Protein AF-A0A924ITT0-F1 (afdb_monomer_lite)

Sequence (57 aa):
PAAGSTRLPSLGSMLWLIPGHCDPTVNLHDALIGVRGGLLKGVVERNITVDGRGCLT

Structure (mmCIF, N/CA/C/O backbone):
data_AF-A0A924ITT0-F1
#
_entry.id   AF-A0A924ITT0-F1
#
loop_
_atom_site.group_PDB
_atom_site.id
_atom_site.type_symbol
_atom_site.label_atom_id
_atom_site.label_alt_id
_atom_site.label_comp_id
_atom_site.label_asym_id
_atom_site.label_entity_id
_atom_site.label_seq_id
_atom_site.pdbx_PDB_ins_code
_atom_site.Cartn_x
_atom_site.Cartn_y
_atom_site.Cartn_z
_atom_site.occupancy
_atom_site.B_iso_or_equiv
_atom_site.auth_seq_id
_atom_site.auth_comp_id
_atom_site.auth_asym_id
_atom_site.auth_atom_id
_atom_site.pdbx_PDB_model_num
ATOM 1 N N . PRO A 1 1 ? 2.676 8.102 16.091 1.00 58.00 1 PRO A N 1
ATOM 2 C CA . PRO A 1 1 ? 2.777 9.189 17.095 1.00 58.00 1 PRO A CA 1
ATOM 3 C C . PRO A 1 1 ? 3.808 10.231 16.641 1.00 58.00 1 PRO A C 1
ATOM 5 O O . PRO A 1 1 ? 4.820 9.845 16.066 1.00 58.00 1 PRO A O 1
ATOM 8 N N . ALA A 1 2 ? 3.531 11.523 16.826 1.00 58.12 2 ALA A N 1
ATOM 9 C CA . ALA A 1 2 ? 4.503 12.579 16.533 1.00 58.12 2 ALA A CA 1
ATOM 10 C C . ALA A 1 2 ? 5.625 12.586 17.588 1.00 58.12 2 ALA A C 1
ATOM 12 O O . ALA A 1 2 ? 5.429 12.103 18.707 1.00 58.12 2 ALA A O 1
ATOM 13 N N . ALA A 1 3 ? 6.796 13.124 17.234 1.00 62.62 3 ALA A N 1
ATOM 14 C CA . ALA A 1 3 ? 7.920 13.250 18.159 1.00 62.62 3 ALA A CA 1
ATOM 15 C C . ALA A 1 3 ? 7.478 13.955 19.460 1.00 62.62 3 ALA A C 1
ATOM 17 O O . ALA A 1 3 ? 6.855 15.013 19.412 1.00 62.62 3 ALA A O 1
ATOM 18 N N . GLY A 1 4 ? 7.768 13.340 20.613 1.00 70.44 4 GLY A N 1
ATOM 19 C CA . GLY A 1 4 ? 7.406 13.856 21.942 1.00 70.44 4 GLY A CA 1
ATOM 20 C C . GLY A 1 4 ? 6.124 13.286 22.565 1.00 70.44 4 GLY A C 1
ATOM 21 O O . GLY A 1 4 ? 5.836 13.589 23.721 1.00 70.44 4 GLY A O 1
ATOM 22 N N . SER A 1 5 ? 5.355 12.435 21.875 1.00 74.50 5 SER A N 1
ATOM 23 C CA . SER A 1 5 ? 4.197 11.787 22.509 1.00 74.50 5 SER A CA 1
ATOM 24 C C . SER A 1 5 ? 4.618 10.586 23.371 1.00 74.50 5 SER A C 1
ATOM 26 O O . SER A 1 5 ? 5.193 9.630 22.853 1.00 74.50 5 SER A O 1
ATOM 28 N N . THR A 1 6 ? 4.254 10.578 24.654 1.00 77.75 6 THR A N 1
ATOM 29 C CA . THR A 1 6 ? 4.470 9.446 25.582 1.00 77.75 6 THR A CA 1
ATOM 30 C C . THR A 1 6 ? 3.457 8.310 25.419 1.00 77.75 6 THR A C 1
ATOM 32 O O . THR A 1 6 ? 3.621 7.236 25.993 1.00 77.75 6 THR A O 1
ATOM 35 N N . ARG A 1 7 ? 2.399 8.518 24.626 1.00 81.50 7 ARG A N 1
ATOM 36 C CA . ARG A 1 7 ? 1.395 7.493 24.338 1.00 81.50 7 ARG A CA 1
ATOM 37 C C . ARG A 1 7 ? 1.885 6.589 23.207 1.00 81.50 7 ARG A C 1
ATOM 39 O O . ARG A 1 7 ? 1.835 6.960 22.033 1.00 81.50 7 ARG A O 1
ATOM 46 N N . LEU A 1 8 ? 2.330 5.395 23.577 1.00 86.75 8 LEU A N 1
ATOM 47 C CA . LEU A 1 8 ? 2.635 4.331 22.628 1.00 86.75 8 LEU A CA 1
ATOM 48 C C . LEU A 1 8 ? 1.336 3.676 22.122 1.00 86.75 8 LEU A C 1
ATOM 50 O O . LEU A 1 8 ? 0.357 3.605 22.871 1.00 86.75 8 LEU A O 1
ATOM 54 N N . PRO A 1 9 ? 1.300 3.202 20.866 1.00 88.75 9 PRO A N 1
ATOM 55 C CA . PRO A 1 9 ? 0.221 2.345 20.389 1.00 88.75 9 PRO A CA 1
ATOM 56 C C . PRO A 1 9 ? 0.125 1.080 21.249 1.00 88.75 9 PRO A C 1
ATOM 58 O O . PRO A 1 9 ? 1.147 0.511 21.633 1.00 88.75 9 PRO A O 1
ATOM 61 N N . SER A 1 10 ? -1.093 0.626 21.541 1.00 90.56 10 SER A N 1
ATOM 62 C CA . SER A 1 10 ? -1.285 -0.670 22.194 1.00 90.56 10 SER A CA 1
ATOM 63 C C . SER A 1 10 ? -0.920 -1.800 21.234 1.00 90.56 10 SER A C 1
ATOM 65 O O . SER A 1 10 ? -1.008 -1.643 20.012 1.00 90.56 10 SER A O 1
ATOM 67 N N . LEU A 1 11 ? -0.581 -2.968 21.779 1.00 91.69 11 LEU A N 1
ATOM 68 C CA . LEU A 1 11 ? -0.441 -4.175 20.971 1.00 91.69 11 LEU A CA 1
ATOM 69 C C . LEU A 1 11 ? -1.723 -4.416 20.154 1.00 91.69 11 LEU A C 1
ATOM 71 O O . LEU A 1 11 ? -2.831 -4.195 20.646 1.00 91.69 11 LEU A O 1
ATOM 75 N N . GLY A 1 12 ? -1.559 -4.819 1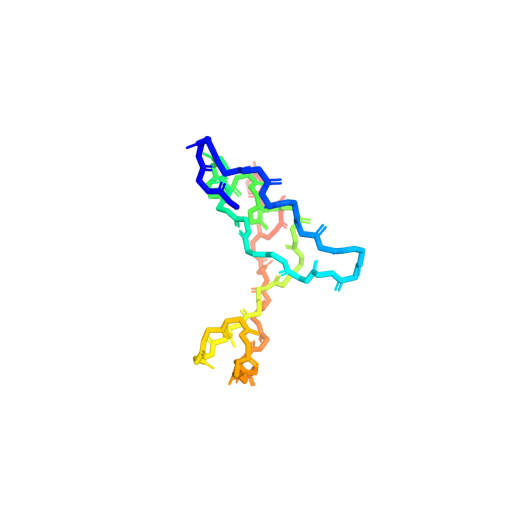8.894 1.00 92.06 12 GLY A N 1
ATOM 76 C CA . GLY A 1 12 ? -2.666 -5.003 17.951 1.00 92.06 12 GLY A CA 1
ATOM 77 C C . GLY A 1 12 ? -3.165 -3.718 17.277 1.00 92.06 12 GLY A C 1
ATOM 78 O O . GLY A 1 12 ? -4.033 -3.796 16.411 1.00 92.06 12 GLY A O 1
ATOM 79 N N . SER A 1 13 ? -2.622 -2.543 17.619 1.00 91.25 13 SER A 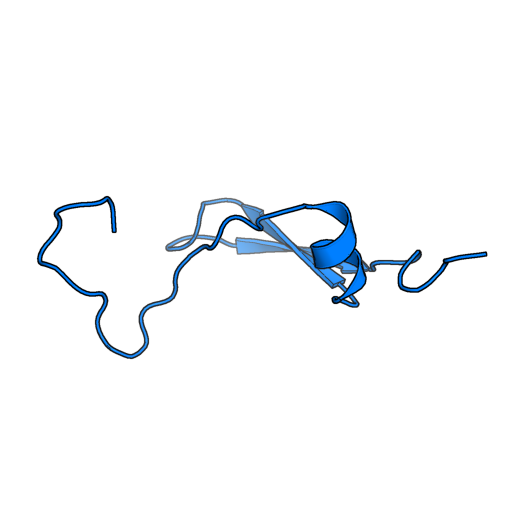N 1
ATOM 80 C CA . SER A 1 13 ? -2.943 -1.304 16.900 1.00 91.25 13 SER A CA 1
ATOM 81 C C . SER A 1 13 ? -2.415 -1.350 15.466 1.00 91.25 13 SER A C 1
ATOM 83 O O . SER A 1 13 ? -1.224 -1.559 15.242 1.00 91.25 13 SER A O 1
ATOM 85 N N . MET A 1 14 ? -3.287 -1.070 14.499 1.00 91.50 14 MET A N 1
ATOM 86 C CA . MET A 1 14 ? -2.886 -0.817 13.115 1.00 91.50 14 MET A CA 1
ATOM 87 C C . MET A 1 14 ? -2.324 0.602 12.989 1.00 91.50 14 MET A C 1
ATOM 89 O O . MET A 1 14 ? -2.858 1.542 13.581 1.00 91.50 14 MET A O 1
ATOM 93 N N . LEU A 1 15 ? -1.272 0.771 12.188 1.00 91.38 15 LEU A N 1
ATOM 94 C CA . LEU A 1 15 ? -0.660 2.065 11.885 1.00 91.38 15 LEU A CA 1
ATOM 95 C C . LEU A 1 15 ? -0.456 2.197 10.376 1.00 91.38 15 LEU A C 1
ATOM 97 O O . LEU A 1 15 ? -0.168 1.216 9.697 1.00 91.38 15 LEU A O 1
ATOM 101 N N . TRP A 1 16 ? -0.562 3.420 9.860 1.00 92.62 16 TRP A N 1
ATOM 102 C CA . TRP A 1 16 ? -0.112 3.739 8.507 1.00 92.62 16 TRP A CA 1
ATOM 103 C C . TRP A 1 16 ? 1.319 4.248 8.548 1.00 92.62 16 TRP A C 1
ATOM 105 O O . TRP A 1 16 ? 1.641 5.159 9.314 1.00 92.62 16 TRP A O 1
ATOM 115 N N . LEU A 1 17 ? 2.164 3.651 7.715 1.00 94.31 17 LEU A N 1
ATOM 116 C CA . LEU A 1 17 ? 3.551 4.048 7.537 1.00 94.31 17 LEU A CA 1
ATOM 117 C C . LEU A 1 17 ? 3.698 4.692 6.163 1.00 94.31 17 LEU A C 1
ATOM 119 O O . LEU A 1 17 ? 3.191 4.173 5.170 1.00 94.31 17 LEU A O 1
ATOM 123 N N . ILE A 1 18 ? 4.394 5.822 6.118 1.00 95.81 18 ILE A N 1
ATOM 124 C CA . ILE A 1 18 ? 4.789 6.449 4.859 1.00 95.81 18 ILE A CA 1
ATOM 125 C C . ILE A 1 18 ? 6.108 5.792 4.434 1.00 95.81 18 ILE A C 1
ATOM 127 O O . ILE A 1 18 ? 7.029 5.733 5.255 1.00 95.81 18 ILE A O 1
ATOM 131 N N . PRO A 1 19 ? 6.223 5.279 3.198 1.00 97.00 19 PRO A N 1
ATOM 132 C CA . PRO A 1 19 ? 7.471 4.694 2.729 1.00 97.00 19 PRO A CA 1
ATOM 133 C C . PRO A 1 19 ? 8.568 5.756 2.609 1.00 97.00 19 PRO A C 1
ATOM 135 O O . PRO A 1 19 ? 8.294 6.903 2.262 1.00 97.00 19 PRO A O 1
ATOM 138 N N . GLY A 1 20 ? 9.822 5.360 2.841 1.00 96.62 20 GLY A N 1
ATOM 139 C CA . GLY A 1 20 ? 10.974 6.255 2.665 1.00 96.62 20 GLY A CA 1
ATOM 140 C C . GLY A 1 20 ? 11.240 6.622 1.198 1.00 96.62 20 GLY A C 1
ATOM 141 O O . GLY A 1 20 ? 11.628 7.747 0.909 1.00 96.62 20 GLY A O 1
ATOM 142 N N . HIS A 1 21 ? 10.990 5.692 0.270 1.00 97.38 21 HIS A N 1
ATOM 143 C CA . HIS A 1 21 ? 11.017 5.923 -1.176 1.00 97.38 21 HIS A CA 1
ATOM 144 C C . HIS A 1 21 ? 9.919 5.084 -1.835 1.00 97.38 21 HIS A C 1
ATOM 146 O O . HIS A 1 21 ? 9.793 3.892 -1.547 1.00 97.38 21 HIS A O 1
ATOM 152 N N . CYS A 1 22 ? 9.118 5.691 -2.712 1.00 96.94 22 CYS A N 1
ATOM 153 C CA . CYS A 1 22 ? 7.946 5.034 -3.293 1.00 96.94 22 CYS A CA 1
ATOM 154 C C . CYS A 1 22 ? 8.321 3.851 -4.197 1.00 96.94 22 CYS A C 1
ATOM 156 O O . CYS A 1 22 ? 7.844 2.746 -3.964 1.00 96.94 22 CYS A O 1
ATOM 158 N N . ASP A 1 23 ? 9.216 4.067 -5.161 1.00 96.25 23 ASP A N 1
ATOM 159 C CA . ASP A 1 23 ? 9.575 3.079 -6.188 1.00 96.25 23 ASP A CA 1
ATOM 160 C C . ASP A 1 23 ? 10.073 1.716 -5.650 1.00 96.25 23 ASP A C 1
ATOM 162 O O . ASP A 1 23 ? 9.402 0.705 -5.883 1.00 96.25 23 ASP A O 1
ATOM 166 N N . PRO A 1 24 ? 11.146 1.640 -4.831 1.00 96.44 24 PRO A N 1
ATOM 167 C CA . PRO A 1 24 ? 11.632 0.363 -4.339 1.00 96.44 24 PRO A CA 1
ATOM 168 C C . PRO A 1 24 ? 10.645 -0.269 -3.359 1.00 96.44 24 PRO A C 1
ATOM 170 O O . PRO A 1 24 ? 10.631 -1.484 -3.244 1.00 96.44 24 PRO A O 1
ATOM 173 N N . THR A 1 25 ? 9.798 0.514 -2.677 1.00 97.75 25 THR A N 1
ATOM 174 C CA . THR A 1 25 ? 8.772 -0.058 -1.794 1.00 97.75 25 THR A CA 1
ATOM 175 C C . THR A 1 25 ? 7.687 -0.752 -2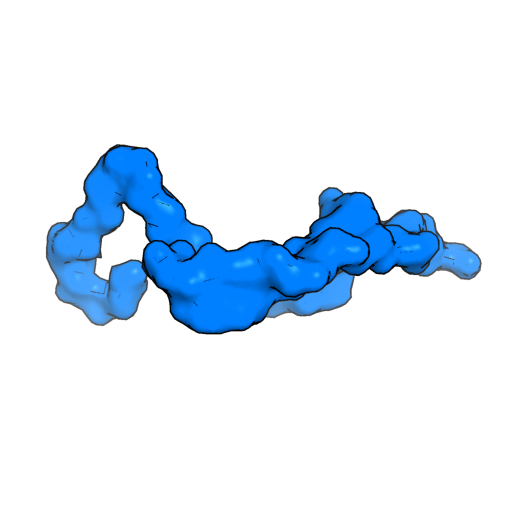.608 1.00 97.75 25 THR A C 1
ATOM 177 O O . THR A 1 25 ? 7.348 -1.892 -2.313 1.00 97.75 25 THR A O 1
ATOM 180 N N . VAL A 1 26 ? 7.155 -0.101 -3.648 1.00 97.62 26 VAL A N 1
ATOM 181 C CA . VAL A 1 26 ? 6.107 -0.698 -4.494 1.00 97.62 26 VAL A CA 1
ATOM 182 C C . VAL A 1 26 ? 6.615 -1.976 -5.167 1.00 97.62 26 VAL A C 1
ATOM 184 O O . VAL A 1 26 ? 5.892 -2.967 -5.197 1.00 97.62 26 VAL A O 1
ATOM 187 N N . ASN A 1 27 ? 7.877 -2.006 -5.605 1.00 97.31 27 ASN A N 1
ATOM 188 C CA . ASN A 1 27 ? 8.478 -3.181 -6.246 1.00 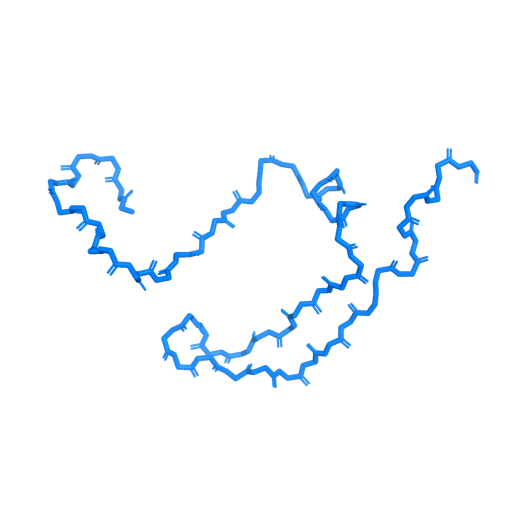97.31 27 ASN A CA 1
ATOM 189 C C . ASN A 1 27 ? 8.623 -4.420 -5.322 1.00 97.31 27 ASN A C 1
ATOM 191 O O . ASN A 1 27 ? 8.876 -5.532 -5.794 1.00 97.31 27 ASN A O 1
ATOM 195 N N . LEU A 1 28 ? 8.454 -4.262 -4.003 1.00 97.50 28 LEU A N 1
ATOM 196 C CA . LEU A 1 28 ? 8.470 -5.372 -3.040 1.00 97.50 28 LEU A CA 1
ATOM 197 C C . LEU A 1 28 ? 7.111 -6.074 -2.892 1.00 97.50 28 LEU A C 1
ATOM 199 O O . LEU A 1 28 ? 7.047 -7.118 -2.244 1.00 97.50 28 LEU A O 1
ATOM 203 N N . HIS A 1 29 ? 6.037 -5.529 -3.468 1.00 97.88 29 HIS A N 1
ATOM 204 C CA . HIS A 1 29 ? 4.672 -6.021 -3.281 1.00 97.88 29 HIS A CA 1
ATOM 205 C C . HIS A 1 29 ? 4.038 -6.461 -4.606 1.00 97.88 29 HIS A C 1
ATOM 207 O O . HIS A 1 29 ? 4.254 -5.834 -5.636 1.00 97.88 29 HIS A O 1
ATOM 213 N N . ASP A 1 30 ? 3.221 -7.519 -4.577 1.00 98.25 30 ASP A N 1
ATOM 214 C CA . ASP A 1 30 ? 2.473 -7.994 -5.756 1.00 98.25 30 ASP A CA 1
ATOM 215 C C . ASP A 1 30 ? 1.187 -7.192 -6.016 1.00 98.25 30 ASP A C 1
ATOM 217 O O . ASP A 1 30 ? 0.642 -7.218 -7.120 1.00 98.25 30 ASP A O 1
ATOM 221 N N . ALA A 1 31 ? 0.684 -6.482 -5.002 1.00 98.06 31 ALA A N 1
ATOM 222 C CA . ALA A 1 31 ? -0.563 -5.736 -5.086 1.00 98.06 31 ALA A CA 1
ATOM 223 C C . ALA A 1 31 ? -0.553 -4.455 -4.242 1.00 98.06 31 ALA A C 1
ATOM 225 O O . ALA A 1 31 ? 0.098 -4.380 -3.197 1.00 98.06 31 ALA A O 1
ATOM 226 N N . LEU A 1 32 ? -1.356 -3.475 -4.664 1.00 98.19 32 LEU A N 1
ATOM 227 C CA . LEU A 1 32 ? -1.757 -2.320 -3.866 1.00 98.19 32 LEU A CA 1
ATOM 228 C C . LEU A 1 32 ? -3.238 -2.417 -3.496 1.00 98.19 32 LEU A C 1
ATOM 230 O O . LEU A 1 32 ? -4.092 -2.740 -4.324 1.00 98.19 32 LEU A O 1
ATOM 234 N N . ILE A 1 33 ? -3.553 -2.051 -2.255 1.00 97.56 33 ILE A N 1
ATOM 235 C CA . ILE A 1 33 ? -4.928 -1.994 -1.756 1.00 97.56 33 ILE A CA 1
ATOM 236 C C . ILE A 1 33 ? -5.418 -0.546 -1.802 1.00 97.56 33 ILE A C 1
ATOM 238 O O . ILE A 1 33 ? -4.947 0.310 -1.052 1.00 97.56 33 ILE A O 1
ATOM 242 N N . GLY A 1 34 ? -6.381 -0.268 -2.682 1.00 97.31 34 GLY A N 1
ATOM 243 C CA . GLY A 1 34 ? -7.035 1.034 -2.770 1.00 97.31 34 GLY A CA 1
ATOM 244 C C . GLY A 1 34 ? -8.097 1.179 -1.683 1.00 97.31 34 GLY A C 1
ATOM 245 O O . GLY A 1 34 ? -9.101 0.469 -1.712 1.00 97.31 34 GLY A O 1
ATOM 246 N N . VAL A 1 35 ? -7.888 2.100 -0.738 1.00 97.31 35 VAL A N 1
ATOM 247 C CA . VAL A 1 35 ? -8.781 2.330 0.411 1.00 97.31 35 VAL A CA 1
ATOM 248 C C . VAL A 1 35 ? -9.425 3.716 0.335 1.00 97.31 35 VAL A C 1
ATOM 250 O O . VAL A 1 35 ? -8.736 4.706 0.083 1.00 97.31 35 VAL A O 1
ATOM 253 N N . ARG A 1 36 ? -10.725 3.814 0.642 1.00 97.38 36 ARG A N 1
ATOM 254 C CA . ARG A 1 36 ? -11.427 5.093 0.872 1.00 97.38 36 ARG A CA 1
ATOM 255 C C . ARG A 1 36 ? -11.901 5.187 2.317 1.00 97.38 36 ARG A C 1
ATOM 257 O O . ARG A 1 36 ? -12.450 4.227 2.837 1.00 97.38 36 ARG A O 1
ATOM 264 N N . GLY A 1 37 ? -11.747 6.352 2.951 1.00 95.00 37 GLY A N 1
ATOM 265 C CA . GLY A 1 37 ? -12.278 6.611 4.302 1.00 95.00 37 GLY A CA 1
ATOM 266 C C . GLY A 1 37 ? -11.269 6.485 5.453 1.00 95.00 37 GLY A C 1
ATOM 267 O O . GLY A 1 37 ? -11.663 6.543 6.617 1.00 95.00 37 GLY A O 1
ATOM 268 N N . GLY A 1 38 ? -9.971 6.364 5.152 1.00 93.31 38 GLY A N 1
ATOM 269 C CA . GLY A 1 38 ? -8.900 6.342 6.158 1.00 93.31 38 GLY A CA 1
ATOM 270 C C . GLY A 1 38 ? -8.724 4.986 6.853 1.00 93.31 38 GLY A C 1
ATOM 271 O O . GLY A 1 38 ? -9.352 4.006 6.482 1.00 93.31 38 GLY A O 1
ATOM 272 N N . LEU A 1 39 ? -7.863 4.918 7.873 1.00 90.25 39 LEU A N 1
ATOM 273 C CA . LEU A 1 39 ? -7.513 3.654 8.539 1.00 90.25 39 LEU A CA 1
ATOM 274 C C . LEU A 1 39 ? -8.658 3.042 9.372 1.00 90.25 39 LEU A C 1
ATOM 276 O O . LEU A 1 39 ? -8.838 1.832 9.363 1.00 90.25 39 LEU A O 1
ATOM 280 N N . LEU A 1 40 ? -9.424 3.858 10.108 1.00 89.75 40 LEU A N 1
ATOM 281 C CA . LEU A 1 40 ? -10.408 3.355 11.086 1.00 89.75 40 LEU A CA 1
ATOM 282 C C . LEU A 1 40 ? -11.758 2.963 10.476 1.00 89.75 40 LEU A C 1
ATOM 284 O O . LEU A 1 40 ? -12.429 2.077 10.993 1.00 89.75 40 LEU A O 1
ATOM 288 N N . LYS A 1 41 ? -12.185 3.661 9.421 1.00 93.56 41 LYS A N 1
ATOM 289 C CA . LYS A 1 41 ? -13.484 3.454 8.752 1.00 93.56 41 LYS A CA 1
ATOM 290 C C . LYS A 1 41 ? -13.310 3.148 7.264 1.00 93.56 41 LYS A C 1
ATOM 292 O O . LYS A 1 41 ? -14.235 3.339 6.480 1.00 93.56 41 LYS A O 1
ATOM 297 N N . GLY A 1 42 ? -12.100 2.751 6.882 1.00 94.69 42 GLY A N 1
ATOM 298 C CA . GLY A 1 42 ? -11.737 2.516 5.500 1.00 94.69 42 GLY A CA 1
ATOM 299 C C . GLY A 1 42 ? -12.487 1.339 4.907 1.00 94.69 42 GLY A C 1
ATOM 300 O O . GLY A 1 42 ? -12.632 0.304 5.554 1.00 94.69 42 GLY A O 1
ATOM 301 N N . VAL A 1 43 ? -12.907 1.484 3.657 1.00 97.38 43 VAL A N 1
ATOM 302 C CA . VAL A 1 43 ? -13.360 0.366 2.829 1.00 97.38 43 VAL A CA 1
ATOM 303 C C . VAL A 1 43 ? -12.327 0.095 1.749 1.00 97.38 43 VAL A C 1
ATOM 305 O O . VAL A 1 43 ? -11.747 1.028 1.185 1.00 97.38 43 VAL A O 1
ATOM 308 N N . VAL A 1 44 ? -12.092 -1.184 1.468 1.00 97.25 44 VAL A N 1
ATOM 309 C CA . VAL A 1 44 ? -11.309 -1.592 0.302 1.00 97.25 44 VAL A CA 1
ATOM 310 C C . VAL A 1 44 ? -12.183 -1.407 -0.927 1.00 97.25 44 VAL A C 1
ATOM 312 O O . VAL A 1 44 ? -13.240 -2.021 -1.040 1.00 97.25 44 VAL A O 1
ATOM 315 N N . GLU A 1 45 ? -11.741 -0.560 -1.845 1.00 98.12 45 GLU A N 1
ATOM 316 C CA . GLU A 1 45 ? -12.453 -0.319 -3.098 1.00 98.12 45 GLU A CA 1
ATOM 317 C C . GLU A 1 45 ? -11.888 -1.134 -4.246 1.00 98.12 45 GLU A C 1
ATOM 319 O O . GLU A 1 45 ? -12.618 -1.514 -5.161 1.00 98.12 45 GLU A O 1
ATOM 324 N N . ARG A 1 46 ? -10.570 -1.352 -4.233 1.00 97.75 46 ARG A N 1
ATOM 325 C CA . ARG A 1 46 ? -9.855 -2.015 -5.320 1.00 97.75 46 ARG A CA 1
ATOM 326 C C . ARG A 1 46 ? -8.679 -2.811 -4.788 1.00 97.75 46 ARG A C 1
ATOM 328 O O . ARG A 1 46 ? -7.975 -2.368 -3.881 1.00 97.75 46 ARG A O 1
ATOM 335 N N . ASN A 1 47 ? -8.451 -3.944 -5.433 1.00 97.81 47 ASN A N 1
ATOM 336 C CA . ASN A 1 47 ? -7.189 -4.662 -5.410 1.00 97.81 47 ASN A CA 1
ATOM 337 C C . ASN A 1 47 ? -6.504 -4.416 -6.761 1.00 97.81 47 ASN A C 1
ATOM 339 O O . ASN A 1 47 ? -7.118 -4.665 -7.799 1.00 97.81 47 ASN A O 1
ATOM 343 N N . ILE A 1 48 ? -5.297 -3.856 -6.747 1.00 98.44 48 ILE A N 1
ATOM 344 C CA . ILE A 1 48 ? -4.565 -3.434 -7.945 1.00 98.44 48 ILE A CA 1
ATOM 345 C C . ILE A 1 48 ? -3.298 -4.274 -8.026 1.00 98.44 48 ILE A C 1
ATOM 347 O O . ILE A 1 48 ? -2.507 -4.259 -7.088 1.00 98.44 48 ILE A O 1
ATOM 351 N N . THR A 1 49 ? -3.091 -4.984 -9.129 1.00 98.44 49 THR A N 1
ATOM 352 C CA . THR A 1 49 ? -1.865 -5.752 -9.356 1.00 98.44 49 THR A CA 1
ATOM 353 C C . THR A 1 49 ? -0.691 -4.824 -9.660 1.00 98.44 49 THR A C 1
ATOM 355 O O . THR A 1 49 ? -0.839 -3.794 -10.321 1.00 98.44 49 THR A O 1
ATOM 358 N N . VAL A 1 50 ? 0.494 -5.174 -9.160 1.00 97.88 50 VAL A N 1
ATOM 359 C CA . VAL A 1 50 ? 1.749 -4.503 -9.524 1.00 97.88 50 VAL A CA 1
ATOM 360 C C . VAL A 1 50 ? 2.329 -5.221 -10.738 1.00 97.88 50 VAL A C 1
ATOM 362 O O . VAL A 1 50 ? 3.249 -6.025 -10.623 1.00 97.88 50 VAL A O 1
ATOM 365 N N . ASP A 1 51 ? 1.771 -4.950 -11.918 1.00 97.81 51 ASP A N 1
ATOM 366 C CA . ASP A 1 51 ? 2.104 -5.706 -13.138 1.00 97.81 51 ASP A CA 1
ATOM 367 C C . ASP A 1 51 ? 3.586 -5.587 -13.541 1.00 97.81 51 ASP A C 1
ATOM 369 O O . ASP A 1 51 ? 4.155 -6.501 -14.128 1.00 97.81 51 ASP A O 1
ATOM 373 N N . GLY A 1 52 ? 4.229 -4.466 -13.199 1.00 96.62 52 GLY A N 1
ATOM 374 C CA . GLY A 1 52 ? 5.647 -4.210 -13.472 1.00 96.62 52 GLY A CA 1
ATOM 375 C C . GLY A 1 52 ? 6.615 -4.725 -12.404 1.00 96.62 52 GLY A C 1
ATOM 376 O O . GLY A 1 52 ? 7.800 -4.392 -12.465 1.00 96.62 52 GLY A O 1
ATOM 377 N N . ARG A 1 53 ? 6.15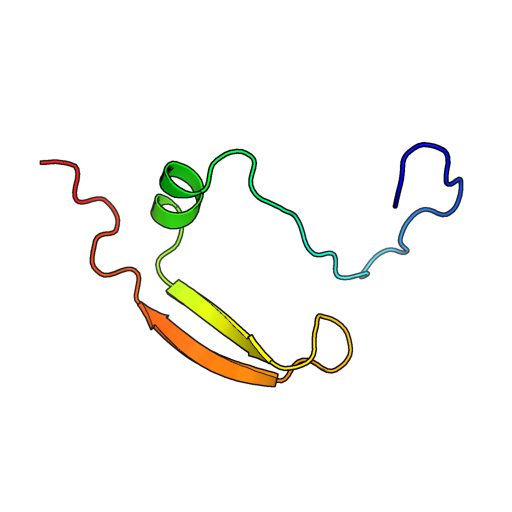0 -5.484 -11.401 1.00 97.31 53 ARG A N 1
ATOM 378 C CA . ARG A 1 53 ? 7.012 -5.947 -10.305 1.00 97.31 53 ARG A CA 1
ATOM 379 C C . ARG A 1 53 ? 8.199 -6.749 -10.844 1.00 97.31 53 ARG A C 1
ATOM 381 O O . 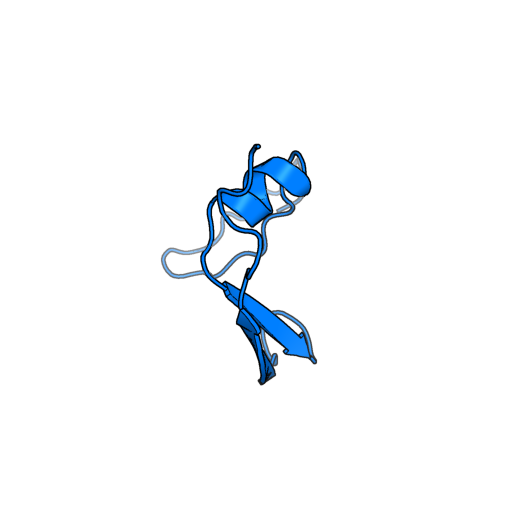ARG A 1 53 ? 8.030 -7.724 -11.567 1.00 97.31 53 ARG A O 1
ATOM 388 N N . GLY A 1 54 ? 9.409 -6.359 -10.454 1.00 95.75 54 GLY A N 1
ATOM 389 C CA . GLY A 1 54 ? 10.654 -7.020 -10.850 1.00 95.75 54 GLY A CA 1
ATOM 390 C C . GLY A 1 54 ? 11.085 -6.774 -12.300 1.00 95.75 54 GLY A C 1
ATOM 391 O O . GLY A 1 54 ? 12.072 -7.369 -12.727 1.00 95.75 54 GLY A O 1
ATOM 392 N N . CYS A 1 55 ? 10.399 -5.903 -13.048 1.00 94.69 55 CYS A N 1
ATOM 393 C CA . CYS A 1 55 ? 10.756 -5.555 -14.423 1.00 94.69 55 CYS A CA 1
ATOM 394 C C . CYS A 1 55 ? 11.938 -4.568 -14.442 1.00 94.69 55 CYS A C 1
ATOM 396 O O . CYS A 1 55 ? 11.759 -3.354 -14.491 1.00 94.69 55 CYS A O 1
ATOM 398 N N . LEU A 1 56 ? 13.157 -5.099 -14.317 1.00 84.62 56 LEU A N 1
ATOM 399 C CA . LEU A 1 56 ? 14.400 -4.322 -14.182 1.00 84.62 56 LEU A CA 1
ATOM 400 C C . LEU A 1 56 ? 15.237 -4.265 -15.475 1.00 84.62 56 LEU A C 1
ATOM 402 O O . LEU A 1 56 ? 16.390 -3.835 -15.434 1.00 84.62 56 LEU A O 1
ATOM 406 N N . THR A 1 57 ? 14.682 -4.723 -16.598 1.00 74.81 57 THR A N 1
ATOM 407 C CA . THR A 1 57 ? 15.374 -4.895 -17.888 1.00 74.81 57 THR A CA 1
ATOM 408 C C . THR A 1 57 ? 14.501 -4.487 -19.055 1.00 74.81 57 THR A C 1
ATOM 410 O O . THR A 1 57 ? 13.326 -4.917 -19.045 1.00 74.81 57 THR A O 1
#

Foldseek 3Di:
DPPPDPDDDDPPDDDDDDDPDDVVVLLVDQWDFDWDDDDPPIDGPDIGGPPCRPVPD

Radius of gyration: 15.1 Å; chains: 1; bounding box: 29×22×44 Å

Secondary structure (DSSP, 8-state):
--TT---PPPTT-------SSHHHHHTT-SEEEEEESHHHH-EEEEEEE-TTTT---

pLDDT: mean 91.64, std 9.91, range [58.0, 98.44]